Protein AF-A0AAE0ENT6-F1 (afdb_monomer)

pLDDT: mean 81.98, std 10.03, range [51.41, 93.5]

Sequence (149 aa):
MDLSQKPQKYIIPIVYPTSPACAKKARLAMCQPDKGSRKYRKATEALLRKSYAKYKMADKLEFMPTQIEQLLQLKYRYGERWPSSGILALVYLLEMYPNAIISTHGYDFASASLGHYWEKIKKKSTVHSMKREGGFLDQLMATGRVVRL

Solvent-accessible surface area (backbone atoms only — not comparable to full-atom values): 9098 Å² total; per-residue (Å²): 131,76,80,85,66,78,75,83,62,47,78,42,72,80,84,66,69,54,47,74,63,22,68,75,64,68,40,78,89,54,43,50,70,53,75,66,50,52,51,49,48,55,52,50,52,54,50,50,45,58,60,36,42,80,72,75,38,52,90,32,55,42,72,55,62,75,61,45,66,35,39,40,40,58,76,65,61,49,67,64,49,42,69,50,63,65,59,51,51,51,50,42,48,52,70,78,36,74,88,52,72,44,79,41,69,86,80,59,44,85,76,66,64,49,65,55,98,87,52,92,66,74,48,93,77,74,86,47,59,52,69,60,54,40,55,50,48,53,57,43,34,75,69,68,42,33,47,84,94

Secondary structure (DSSP, 8-state):
--TTSPPS-EEE----PPPHHHHHH--GGGSPPPHHHHHHHHHHHHHHHHHHHTTT-TTTEEEPPHHHHHHHHHTS----SS--HHHHHHHHHHHH-TTPPEEE-S---SS---S-TT-SSPPS--SS-HHHHHHHHHHHHTTTSEEE-

Foldseek 3Di:
DPPVDDDQADEDEDDDFFDLQCLVPQDLVNRDDDPVSVVVVVVVLVVVLVVCVVVVCNVRYDYQDPVLSSCCCRVLVLRGGTADPVSSVVSSCCVVPVPAQAEDEPLDLPVVFADDPVDPDTDPDDPHDSVSVVVSLVVVVVVVRYDYD

InterPro domains:
  IPR001675 Glycosyl transferase family 29 [PF00777] (62-144)
  IPR038578 GT29-like superfamiliy [G3DSA:3.90.1480.20] (14-148)

Radius of gyration: 16.29 Å; Cα contacts (8 Å, |Δi|>4): 151; chains: 1; bounding box: 36×43×37 Å

Mean predicted aligned error: 6.78 Å

Organism: NCBI:txid36881

Structure (mmCIF, N/CA/C/O backbone):
data_AF-A0AAE0ENT6-F1
#
_entry.id   AF-A0AAE0ENT6-F1
#
loop_
_atom_site.group_PDB
_atom_site.id
_atom_site.type_symbol
_atom_site.label_atom_id
_atom_site.label_alt_id
_atom_site.label_comp_id
_atom_site.label_asym_id
_atom_site.label_entity_id
_atom_site.label_seq_id
_atom_site.pdbx_PDB_ins_code
_atom_site.Cartn_x
_atom_site.Cartn_y
_atom_site.Cartn_z
_atom_site.occupancy
_atom_site.B_iso_or_equiv
_atom_site.auth_seq_id
_atom_site.auth_comp_id
_atom_site.auth_asym_id
_atom_site.auth_atom_id
_atom_site.pdbx_PDB_model_num
ATOM 1 N N . MET A 1 1 ? 7.360 -17.414 6.444 1.00 51.41 1 MET A N 1
ATOM 2 C CA . MET A 1 1 ? 6.830 -17.243 5.075 1.00 51.41 1 MET A CA 1
ATOM 3 C C . MET A 1 1 ? 7.233 -18.486 4.308 1.00 51.41 1 MET A C 1
ATOM 5 O O . MET A 1 1 ? 8.421 -18.785 4.299 1.00 51.41 1 MET A O 1
ATOM 9 N N . ASP A 1 2 ? 6.280 -19.252 3.784 1.00 56.69 2 ASP A N 1
ATOM 10 C CA . ASP A 1 2 ? 6.603 -20.449 3.004 1.00 56.69 2 ASP A CA 1
ATOM 11 C C . ASP A 1 2 ? 7.105 -20.025 1.617 1.00 56.69 2 ASP A C 1
ATOM 13 O O . ASP A 1 2 ? 6.335 -19.581 0.768 1.00 56.69 2 ASP A O 1
ATOM 17 N N . LEU A 1 3 ? 8.420 -20.108 1.414 1.00 62.16 3 LEU A N 1
ATOM 18 C CA . LEU A 1 3 ? 9.074 -19.717 0.163 1.00 62.16 3 LEU A CA 1
ATOM 19 C C . LEU A 1 3 ? 8.878 -20.753 -0.957 1.00 62.16 3 LEU A C 1
ATOM 21 O O . LEU A 1 3 ? 9.304 -20.509 -2.086 1.00 62.16 3 LEU A O 1
ATOM 25 N N . SER A 1 4 ? 8.249 -21.900 -0.668 1.00 73.94 4 SER A N 1
ATOM 26 C CA . SER A 1 4 ? 7.923 -22.911 -1.678 1.00 73.94 4 SER A CA 1
ATOM 27 C C . SER A 1 4 ? 6.762 -22.478 -2.579 1.00 73.94 4 SER A C 1
ATOM 29 O O . SER A 1 4 ? 6.690 -22.882 -3.744 1.00 73.94 4 SER A O 1
ATOM 31 N N . GLN A 1 5 ? 5.891 -21.593 -2.085 1.00 71.69 5 GLN A N 1
ATOM 32 C CA . GLN A 1 5 ? 4.787 -21.050 -2.863 1.00 71.69 5 GLN A CA 1
ATOM 33 C C . GLN A 1 5 ? 5.270 -19.928 -3.781 1.00 71.69 5 GLN A C 1
ATOM 35 O O . GLN A 1 5 ? 5.767 -18.891 -3.340 1.00 71.69 5 GLN A O 1
ATOM 40 N N . LYS A 1 6 ? 5.093 -20.124 -5.092 1.00 75.75 6 LYS A N 1
ATOM 41 C CA . LYS A 1 6 ? 5.394 -19.109 -6.106 1.00 75.75 6 LYS A CA 1
ATOM 42 C C . LYS A 1 6 ? 4.145 -18.263 -6.381 1.00 75.75 6 LYS A C 1
ATOM 44 O O . LYS A 1 6 ? 3.163 -18.809 -6.884 1.00 75.75 6 LYS A O 1
ATOM 49 N N . PRO A 1 7 ? 4.174 -16.944 -6.120 1.00 78.06 7 PRO A N 1
ATOM 50 C CA . PRO A 1 7 ? 3.066 -16.056 -6.452 1.00 78.06 7 PRO A CA 1
ATOM 51 C C . PRO A 1 7 ? 2.747 -16.086 -7.950 1.00 78.06 7 PRO A C 1
ATOM 53 O O . PRO A 1 7 ? 3.646 -16.020 -8.794 1.00 78.06 7 PRO A O 1
ATOM 56 N N . GLN A 1 8 ? 1.456 -16.146 -8.284 1.00 82.94 8 GLN A N 1
ATOM 57 C CA . GLN A 1 8 ? 0.992 -16.023 -9.670 1.00 82.94 8 GLN A CA 1
ATOM 58 C C . GLN A 1 8 ? 1.143 -14.588 -10.193 1.00 82.94 8 GLN A C 1
ATOM 60 O O . GLN A 1 8 ? 1.459 -14.383 -11.363 1.00 82.94 8 GLN A O 1
ATOM 65 N N . LYS A 1 9 ? 0.966 -13.599 -9.309 1.00 84.38 9 LYS A N 1
ATOM 66 C CA . LYS A 1 9 ? 1.119 -12.170 -9.586 1.00 84.38 9 LYS A CA 1
ATOM 67 C C . LYS A 1 9 ? 1.858 -11.475 -8.447 1.00 84.38 9 LYS A C 1
ATOM 69 O O . LYS A 1 9 ? 1.747 -11.877 -7.291 1.00 84.38 9 LYS A O 1
ATOM 74 N N . TYR A 1 10 ? 2.555 -10.397 -8.784 1.00 85.44 10 TYR A N 1
ATOM 75 C CA . TYR A 1 10 ? 3.199 -9.486 -7.846 1.00 85.44 10 TYR A CA 1
ATOM 76 C C . TYR A 1 10 ? 2.573 -8.105 -7.994 1.00 85.44 10 TYR A C 1
ATOM 78 O O . TYR A 1 10 ? 2.697 -7.468 -9.042 1.00 85.44 10 TYR A O 1
ATOM 86 N N . ILE A 1 11 ? 1.907 -7.647 -6.938 1.00 86.50 11 ILE A N 1
ATOM 87 C CA . ILE A 1 11 ? 1.265 -6.334 -6.912 1.00 86.50 11 ILE A CA 1
ATOM 88 C C . ILE A 1 11 ? 2.268 -5.320 -6.370 1.00 86.50 11 ILE A C 1
ATOM 90 O O . ILE A 1 11 ? 2.772 -5.465 -5.257 1.00 86.50 11 ILE A O 1
ATOM 94 N N . ILE A 1 12 ? 2.560 -4.289 -7.158 1.00 86.12 12 ILE A N 1
ATOM 95 C CA . ILE A 1 12 ? 3.504 -3.233 -6.801 1.00 86.12 12 ILE A CA 1
ATOM 96 C C . ILE A 1 12 ? 2.729 -1.945 -6.491 1.00 86.12 12 ILE A C 1
ATOM 98 O O . ILE A 1 12 ? 2.214 -1.302 -7.416 1.00 86.12 12 ILE A O 1
ATOM 102 N N . PRO A 1 13 ? 2.664 -1.518 -5.218 1.00 85.50 13 PRO A N 1
ATOM 103 C CA . PRO A 1 13 ? 2.174 -0.193 -4.868 1.00 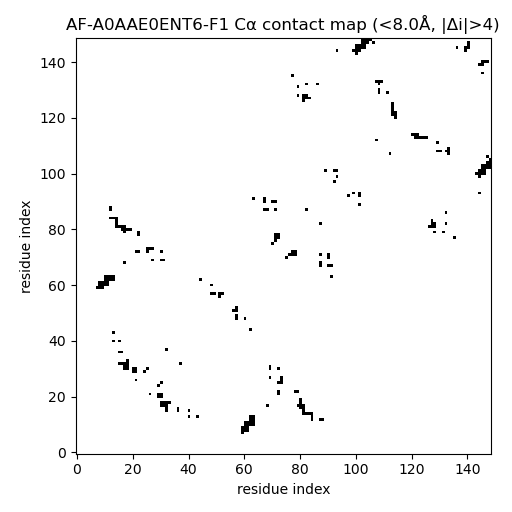85.50 13 PRO A CA 1
ATOM 104 C C . PRO A 1 13 ? 3.229 0.869 -5.212 1.00 85.50 13 PRO A C 1
ATOM 106 O O . PRO A 1 13 ? 4.389 0.763 -4.816 1.00 85.50 13 PRO A O 1
ATOM 109 N N . ILE A 1 14 ? 2.823 1.919 -5.929 1.00 83.31 14 ILE A N 1
ATOM 110 C CA . ILE A 1 14 ? 3.639 3.123 -6.139 1.00 83.31 14 ILE A CA 1
ATOM 111 C C . ILE A 1 14 ? 2.958 4.267 -5.401 1.00 83.31 14 ILE A C 1
ATOM 113 O O . ILE A 1 14 ? 1.884 4.706 -5.810 1.00 83.31 14 ILE A O 1
ATOM 117 N N . VAL A 1 15 ? 3.598 4.719 -4.324 1.00 76.44 15 VAL A N 1
ATOM 118 C CA . VAL A 1 15 ? 3.109 5.786 -3.446 1.00 76.44 15 VAL A CA 1
ATOM 119 C C . VAL A 1 15 ? 3.608 7.138 -3.952 1.00 76.44 15 VAL A C 1
ATOM 121 O O . VAL A 1 15 ? 4.772 7.280 -4.331 1.00 76.44 15 VAL A O 1
ATOM 124 N N . TYR A 1 16 ? 2.751 8.147 -3.899 1.00 74.50 16 TYR A N 1
ATOM 125 C CA . TYR A 1 16 ? 3.119 9.555 -4.015 1.00 74.50 16 TYR A CA 1
ATOM 126 C C . TYR A 1 16 ? 2.359 10.351 -2.939 1.00 74.50 16 TYR A C 1
ATOM 128 O O . TYR A 1 16 ? 1.459 9.804 -2.306 1.00 74.50 16 TYR A O 1
ATOM 136 N N . PRO A 1 17 ? 2.731 11.609 -2.642 1.00 72.44 17 PRO A N 1
ATOM 137 C CA . PRO A 1 17 ? 2.030 12.354 -1.608 1.00 72.44 17 PRO A CA 1
ATOM 138 C C . PRO A 1 17 ? 0.609 12.679 -2.067 1.00 72.44 17 PRO A C 1
ATOM 140 O O . PRO A 1 17 ? 0.414 13.219 -3.161 1.00 72.44 17 PRO A O 1
ATOM 143 N N . THR A 1 18 ? -0.376 12.442 -1.203 1.00 69.38 18 THR A N 1
ATOM 144 C CA . THR A 1 18 ? -1.754 12.855 -1.481 1.00 69.38 18 THR A CA 1
ATOM 145 C C . THR A 1 18 ? -1.857 14.379 -1.459 1.00 69.38 18 THR A C 1
ATOM 147 O O . THR A 1 18 ? -1.287 15.040 -0.581 1.00 69.38 18 THR A O 1
ATOM 150 N N . SER A 1 19 ? -2.607 14.951 -2.405 1.00 67.44 19 SER A N 1
ATOM 151 C CA . SER A 1 19 ? -2.826 16.399 -2.476 1.00 67.44 19 SER A CA 1
ATOM 152 C C . SER A 1 19 ? -3.454 16.926 -1.175 1.00 67.44 19 SER A C 1
ATOM 154 O O . SER A 1 19 ? -4.491 16.405 -0.756 1.00 67.44 19 SER A O 1
ATOM 156 N N . PRO A 1 20 ? -2.921 18.004 -0.562 1.00 64.69 20 PRO A N 1
ATOM 157 C CA . PRO A 1 20 ? -3.517 18.620 0.628 1.00 64.69 20 PRO A CA 1
ATOM 158 C C . PRO A 1 20 ? -4.976 19.062 0.431 1.00 64.69 20 PRO A C 1
ATOM 160 O O . PRO A 1 20 ? -5.736 19.166 1.392 1.00 64.69 20 PRO A O 1
ATOM 163 N N . ALA A 1 21 ? -5.381 19.325 -0.816 1.00 63.41 21 ALA A N 1
ATOM 164 C CA . ALA A 1 21 ? -6.750 19.701 -1.158 1.00 63.41 21 ALA A CA 1
ATOM 165 C C . ALA A 1 21 ? -7.745 18.532 -1.018 1.00 63.41 21 ALA A C 1
ATOM 167 O O . ALA A 1 21 ? -8.920 18.770 -0.736 1.00 63.41 21 ALA A O 1
ATOM 168 N N . CYS A 1 22 ? -7.278 17.287 -1.163 1.00 63.00 22 CYS A N 1
ATOM 169 C CA . CYS A 1 22 ? -8.093 16.085 -0.975 1.00 63.00 22 CYS A CA 1
ATOM 170 C C . CYS A 1 22 ? -8.528 15.941 0.494 1.00 63.00 22 CYS A C 1
ATOM 172 O O . CYS A 1 22 ? -9.718 15.774 0.767 1.00 63.00 22 CYS A O 1
ATOM 174 N N . ALA A 1 23 ? -7.600 16.183 1.429 1.00 58.03 23 ALA A N 1
ATOM 175 C CA . ALA A 1 23 ? -7.842 16.099 2.870 1.00 58.03 23 ALA A CA 1
ATOM 176 C C . ALA A 1 23 ? -8.894 17.101 3.391 1.00 58.03 23 ALA A C 1
ATOM 178 O O . ALA A 1 23 ? -9.497 16.868 4.434 1.00 58.03 23 ALA A O 1
ATOM 179 N N . LYS A 1 24 ? -9.133 18.219 2.685 1.00 57.88 24 LYS A N 1
ATOM 180 C CA . LYS A 1 24 ? -10.067 19.273 3.127 1.00 57.88 24 LYS A CA 1
ATOM 181 C C . LYS A 1 24 ? -11.492 19.142 2.584 1.00 57.88 24 LYS A C 1
ATOM 183 O O . LYS A 1 24 ? -12.397 19.712 3.184 1.00 57.88 24 LYS A O 1
ATOM 188 N N . LYS A 1 25 ? -11.705 18.495 1.430 1.00 56.53 25 LYS A N 1
ATOM 189 C CA . LYS A 1 25 ? -13.005 18.549 0.721 1.00 56.53 25 LYS A CA 1
ATOM 190 C C . LYS A 1 25 ? -13.528 17.214 0.178 1.00 56.53 25 LYS A C 1
ATOM 192 O O . LYS A 1 25 ? -14.597 17.230 -0.421 1.00 56.53 25 LYS A O 1
ATOM 197 N N . 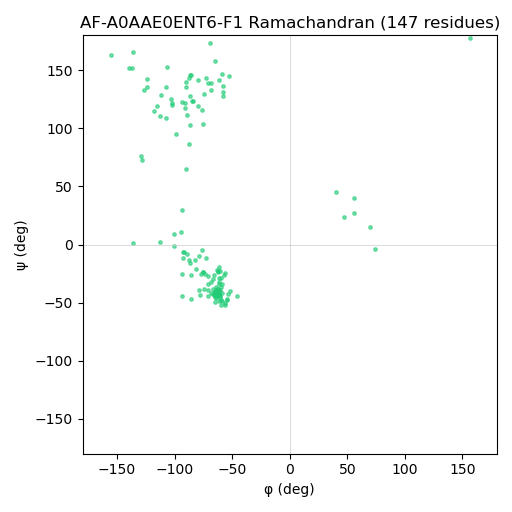ALA A 1 26 ? -12.823 16.094 0.379 1.00 56.50 26 ALA A N 1
ATOM 198 C CA . ALA A 1 26 ? -13.291 14.725 0.107 1.00 56.50 26 ALA A CA 1
ATOM 199 C C . ALA A 1 26 ? -14.118 14.547 -1.193 1.00 56.50 26 ALA A C 1
ATOM 201 O O . ALA A 1 26 ? -15.157 13.889 -1.206 1.00 56.50 26 ALA A O 1
ATOM 202 N N . ARG A 1 27 ? -13.673 15.137 -2.312 1.00 60.25 27 ARG A N 1
ATOM 203 C CA . ARG A 1 27 ? -14.270 14.924 -3.644 1.00 60.25 27 ARG A CA 1
ATOM 204 C C . ARG A 1 27 ? -13.291 14.154 -4.530 1.00 60.25 27 ARG A C 1
ATOM 206 O O . ARG A 1 27 ? -12.161 14.604 -4.701 1.00 60.25 27 ARG A O 1
ATOM 213 N N . LEU A 1 28 ? -13.746 13.060 -5.157 1.00 58.41 28 LEU A N 1
ATOM 214 C CA . LEU A 1 28 ? -12.973 12.204 -6.088 1.00 58.41 28 LEU A CA 1
ATOM 215 C C . LEU A 1 28 ? -12.167 13.002 -7.127 1.00 58.41 28 LEU A C 1
ATOM 217 O O . LEU A 1 28 ? -10.983 12.742 -7.342 1.00 58.41 28 LEU A O 1
ATOM 221 N N . ALA A 1 29 ? -12.783 14.023 -7.727 1.00 60.38 29 ALA A N 1
ATOM 222 C CA . ALA A 1 29 ? -12.1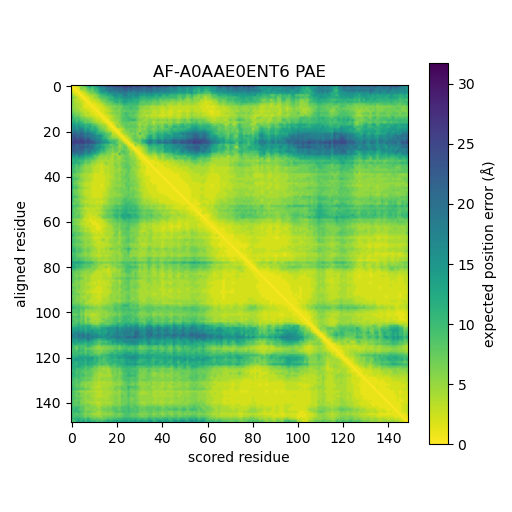39 14.868 -8.734 1.00 60.38 29 ALA A CA 1
ATOM 223 C C . ALA A 1 29 ? -10.963 15.702 -8.183 1.00 60.38 29 ALA A C 1
ATOM 225 O O . ALA A 1 29 ? -10.049 16.044 -8.926 1.00 60.38 29 ALA A O 1
ATOM 226 N N . MET A 1 30 ? -10.959 16.012 -6.881 1.00 63.19 30 MET A N 1
ATOM 227 C CA . MET A 1 30 ? -9.912 16.801 -6.215 1.00 63.19 30 MET A CA 1
ATOM 228 C C . MET A 1 30 ? -8.798 15.934 -5.610 1.00 63.19 30 MET A C 1
ATOM 230 O O . MET A 1 30 ? -7.745 16.450 -5.241 1.00 63.19 30 MET A O 1
ATOM 234 N N . CYS A 1 31 ? -9.014 14.620 -5.535 1.00 66.75 31 CYS A N 1
ATOM 235 C CA . CYS A 1 31 ? -8.078 13.632 -5.005 1.00 66.75 31 CYS A CA 1
ATOM 236 C C . CYS A 1 31 ? -7.198 13.007 -6.092 1.00 66.75 31 CYS A C 1
ATOM 238 O O . CYS A 1 31 ? -6.785 11.858 -5.991 1.00 66.75 31 CYS A O 1
ATOM 240 N N . GLN A 1 32 ? -6.914 13.748 -7.162 1.00 70.06 32 GLN A N 1
ATOM 241 C CA . GLN A 1 32 ? -6.037 13.268 -8.223 1.00 70.06 32 GLN A CA 1
ATOM 242 C C . GLN A 1 32 ? -4.571 13.593 -7.893 1.00 70.06 32 GLN A C 1
ATOM 244 O O . GLN A 1 32 ? -4.300 14.676 -7.363 1.00 70.06 32 GLN A O 1
ATOM 249 N N . PRO A 1 33 ? -3.612 12.708 -8.234 1.00 72.06 33 PRO A N 1
ATOM 250 C CA . PRO A 1 33 ? -2.194 13.060 -8.205 1.00 72.06 33 PRO A CA 1
ATOM 251 C C . PRO A 1 33 ? -1.945 14.333 -9.005 1.00 72.06 33 PRO A C 1
ATOM 253 O O . PRO A 1 33 ? -2.562 14.526 -10.054 1.00 72.06 33 PRO A O 1
ATOM 256 N N . ASP A 1 34 ? -1.010 15.176 -8.577 1.00 76.94 34 ASP A N 1
ATOM 257 C CA . ASP A 1 34 ? -0.584 16.308 -9.396 1.00 76.94 34 ASP A CA 1
ATOM 258 C C . ASP A 1 34 ? 0.199 15.848 -10.648 1.00 76.94 34 ASP A C 1
ATOM 260 O O . ASP A 1 34 ? 0.492 14.663 -10.857 1.00 76.94 34 ASP A O 1
ATOM 264 N N . LYS A 1 35 ? 0.519 16.793 -11.542 1.00 81.88 35 LYS A N 1
ATOM 265 C CA . LYS A 1 35 ? 1.247 16.499 -12.788 1.00 81.88 35 LYS A CA 1
ATOM 266 C C . LYS A 1 35 ? 2.628 15.884 -12.517 1.00 81.88 35 LYS A C 1
ATOM 268 O O . LYS A 1 35 ? 3.045 15.005 -13.274 1.00 81.88 35 LYS A O 1
ATOM 273 N N . GLY A 1 36 ? 3.311 16.328 -11.464 1.00 84.50 36 GLY A N 1
ATOM 274 C CA . GLY A 1 36 ? 4.602 15.806 -11.027 1.00 84.50 36 GLY A CA 1
ATOM 275 C C . GLY A 1 36 ? 4.488 14.360 -10.555 1.00 84.50 36 GLY A C 1
ATOM 276 O O . GLY A 1 36 ? 5.195 13.504 -11.083 1.00 84.50 36 GLY A O 1
ATOM 277 N N . SER A 1 37 ? 3.530 14.057 -9.677 1.00 83.25 37 SER A N 1
ATOM 278 C CA . SER A 1 37 ? 3.270 12.696 -9.189 1.00 83.25 37 SER A CA 1
ATOM 279 C C . SER A 1 37 ? 2.878 11.734 -10.312 1.00 83.25 37 SER A C 1
ATOM 281 O O . SER A 1 37 ? 3.375 10.610 -10.363 1.00 83.25 37 SER A O 1
ATOM 283 N N . ARG A 1 38 ? 2.066 12.175 -11.286 1.00 84.62 38 ARG A N 1
ATOM 284 C CA . ARG A 1 38 ? 1.752 11.363 -12.479 1.00 84.62 38 ARG A CA 1
ATOM 285 C C . ARG A 1 38 ? 2.992 11.060 -13.320 1.00 84.62 38 ARG A C 1
ATOM 287 O O . ARG A 1 38 ? 3.151 9.933 -13.789 1.00 84.62 38 ARG A O 1
ATOM 294 N N . LYS A 1 39 ? 3.862 12.055 -13.530 1.00 88.81 39 LYS A N 1
ATOM 295 C CA . LYS A 1 39 ? 5.117 11.878 -14.278 1.00 88.81 39 LYS A CA 1
ATOM 296 C C . LYS A 1 39 ? 6.063 10.932 -13.538 1.00 88.81 39 LYS A C 1
ATOM 298 O O . LYS A 1 39 ? 6.602 10.022 -14.161 1.00 88.81 39 LYS A O 1
ATOM 303 N N . TYR A 1 40 ? 6.208 11.121 -12.226 1.00 88.25 40 TYR A N 1
ATOM 304 C CA . TYR A 1 40 ? 6.990 10.249 -11.355 1.00 88.25 40 TYR A CA 1
ATOM 305 C C . TYR A 1 40 ? 6.504 8.806 -11.455 1.00 88.25 40 TYR A C 1
ATOM 307 O O . TYR A 1 40 ? 7.287 7.923 -11.780 1.00 88.25 40 TYR A O 1
ATOM 315 N N . ARG A 1 41 ? 5.198 8.573 -11.290 1.00 87.88 41 ARG A N 1
ATOM 316 C CA . ARG A 1 41 ? 4.620 7.233 -11.380 1.00 87.88 41 ARG A CA 1
ATOM 317 C C . ARG A 1 41 ? 4.930 6.554 -12.712 1.00 87.88 41 ARG A C 1
ATOM 319 O O . ARG A 1 41 ? 5.434 5.440 -12.698 1.00 87.88 41 ARG A O 1
ATOM 326 N N . LYS A 1 42 ? 4.689 7.220 -13.847 1.00 89.81 42 LYS A N 1
ATOM 327 C CA . LYS A 1 42 ? 4.993 6.650 -15.174 1.00 89.81 42 LYS A CA 1
ATOM 328 C C . LYS A 1 42 ? 6.474 6.290 -15.324 1.00 89.81 42 LYS A C 1
ATOM 330 O O . LYS A 1 42 ? 6.794 5.231 -15.857 1.00 89.81 42 LYS A O 1
ATOM 335 N N . ALA A 1 43 ? 7.371 7.151 -14.843 1.00 91.94 43 ALA A N 1
ATOM 336 C CA . ALA A 1 43 ? 8.807 6.883 -14.863 1.00 91.94 43 ALA A CA 1
ATOM 337 C C . ALA A 1 43 ? 9.177 5.682 -13.975 1.00 91.94 43 ALA A C 1
ATOM 339 O O . ALA A 1 43 ? 9.931 4.810 -14.405 1.00 91.94 43 ALA A O 1
ATOM 340 N N . THR A 1 44 ? 8.601 5.598 -12.775 1.00 90.94 44 THR A N 1
ATOM 341 C CA . THR A 1 44 ? 8.794 4.484 -11.840 1.00 90.94 44 THR A CA 1
ATOM 342 C C . THR A 1 44 ? 8.252 3.172 -12.405 1.00 90.94 44 THR A C 1
ATOM 344 O O . THR A 1 44 ? 8.943 2.160 -12.348 1.00 90.94 44 THR A O 1
ATOM 347 N N . GLU A 1 45 ? 7.066 3.174 -13.017 1.00 91.38 45 GLU A N 1
ATOM 348 C CA . GLU A 1 45 ? 6.504 1.996 -13.689 1.00 91.38 45 GLU A CA 1
ATOM 349 C C . GLU A 1 45 ? 7.427 1.506 -14.811 1.00 91.38 45 GLU A C 1
ATOM 351 O O . GLU A 1 45 ? 7.750 0.321 -14.869 1.00 91.38 45 GLU A O 1
ATOM 356 N N . ALA A 1 46 ? 7.909 2.409 -15.672 1.00 91.00 46 ALA A N 1
ATOM 357 C CA . ALA A 1 46 ? 8.829 2.058 -16.753 1.00 91.00 46 ALA A CA 1
ATOM 358 C C . ALA A 1 46 ? 10.153 1.481 -16.222 1.00 91.00 46 ALA A C 1
ATOM 360 O O . ALA A 1 46 ? 10.634 0.459 -16.720 1.00 91.00 46 ALA A O 1
ATOM 361 N N . LEU A 1 47 ? 10.716 2.100 -15.179 1.00 92.50 47 LEU A N 1
ATOM 362 C CA . LEU A 1 47 ? 11.933 1.629 -14.523 1.00 92.50 47 LEU A CA 1
ATOM 363 C C . LEU A 1 47 ? 11.740 0.230 -13.931 1.00 92.50 47 LEU A C 1
ATOM 365 O O . LEU A 1 47 ? 12.557 -0.656 -14.173 1.00 92.50 47 LEU A O 1
ATOM 369 N N . LEU A 1 48 ? 10.657 0.012 -13.183 1.00 90.50 48 LEU A N 1
ATOM 370 C CA . LEU A 1 48 ? 10.381 -1.270 -12.543 1.00 90.50 48 LEU A CA 1
ATOM 371 C C . LEU A 1 48 ? 10.107 -2.35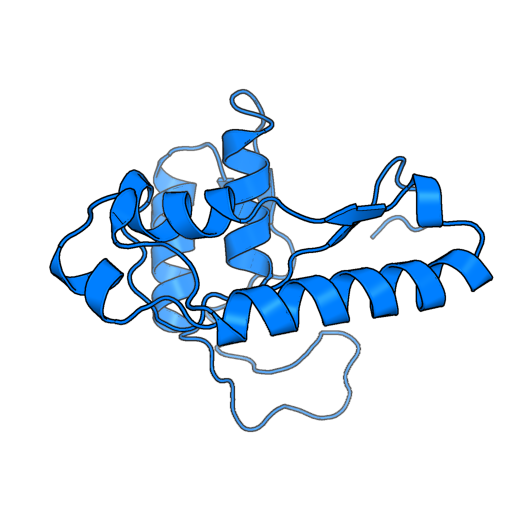9 -13.580 1.00 90.50 48 LEU A C 1
ATOM 373 O O . LEU A 1 48 ? 10.696 -3.432 -13.486 1.00 90.50 48 LEU A O 1
ATOM 377 N N . ARG A 1 49 ? 9.329 -2.079 -14.632 1.00 90.88 49 ARG A N 1
ATOM 378 C CA . ARG A 1 49 ? 9.149 -3.028 -15.745 1.00 90.88 49 ARG A CA 1
ATOM 379 C C . ARG A 1 49 ? 10.489 -3.450 -16.342 1.00 90.88 49 ARG A C 1
ATOM 381 O O . ARG A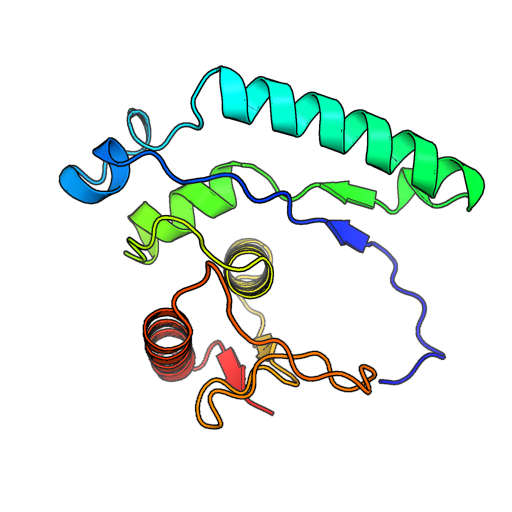 1 49 ? 10.728 -4.644 -16.494 1.00 90.88 49 ARG A O 1
ATOM 388 N N . LYS A 1 50 ? 11.389 -2.499 -16.612 1.00 90.62 50 LYS A N 1
ATOM 389 C CA . LYS A 1 50 ? 12.731 -2.788 -17.144 1.00 90.62 50 LYS A CA 1
ATOM 390 C C . LYS A 1 50 ? 13.578 -3.613 -16.171 1.00 90.62 50 LYS A C 1
ATOM 392 O O . LYS A 1 50 ? 14.245 -4.555 -16.593 1.00 90.62 50 LYS A O 1
ATOM 397 N N . SER A 1 51 ? 13.557 -3.278 -14.884 1.00 89.88 51 SER A N 1
ATOM 398 C CA . SER A 1 51 ? 14.322 -3.991 -13.855 1.00 89.88 51 SER A CA 1
ATOM 399 C C . SER A 1 51 ? 13.851 -5.434 -13.684 1.00 89.88 51 SER A C 1
ATOM 401 O O . SER A 1 51 ? 14.677 -6.340 -13.632 1.00 89.88 51 SER A O 1
ATOM 403 N N . TYR A 1 52 ? 12.537 -5.662 -13.662 1.00 88.81 52 TYR A N 1
ATOM 404 C CA . TYR A 1 52 ? 11.952 -6.992 -13.481 1.00 88.81 52 TYR A CA 1
ATOM 405 C C . TYR A 1 52 ? 11.902 -7.829 -14.765 1.00 88.81 52 TYR A C 1
ATOM 407 O O . TYR A 1 52 ? 11.873 -9.059 -14.694 1.00 88.81 52 TYR A O 1
ATOM 415 N N . ALA A 1 53 ? 11.967 -7.203 -15.945 1.00 88.56 53 ALA A N 1
ATOM 416 C CA . ALA A 1 53 ? 12.116 -7.916 -17.213 1.00 88.56 53 ALA A CA 1
ATOM 417 C C . ALA A 1 53 ? 13.389 -8.776 -17.244 1.00 88.56 53 ALA A C 1
ATOM 419 O O . ALA A 1 53 ? 13.355 -9.889 -17.767 1.00 88.56 53 ALA A O 1
ATOM 420 N N . LYS A 1 54 ? 14.478 -8.322 -16.601 1.00 90.06 54 LYS A N 1
ATOM 421 C CA . LYS A 1 54 ? 15.725 -9.099 -16.456 1.00 90.06 54 LYS A CA 1
ATOM 422 C C . LYS A 1 54 ? 15.514 -10.453 -15.769 1.00 90.06 54 LYS A C 1
ATOM 424 O O . LYS A 1 54 ? 16.261 -11.387 -16.030 1.00 90.06 54 LYS A O 1
ATOM 429 N N . TYR A 1 55 ? 14.482 -10.562 -14.934 1.00 88.25 55 TYR A N 1
ATOM 430 C CA . TYR A 1 55 ? 14.125 -11.777 -14.201 1.00 88.25 55 TYR A CA 1
ATOM 431 C C . TYR A 1 55 ? 12.967 -12.554 -14.843 1.00 88.25 55 TYR A C 1
ATOM 433 O O . TYR A 1 55 ? 12.463 -13.492 -14.235 1.00 88.25 55 TYR A O 1
ATOM 441 N N . LYS A 1 56 ? 12.523 -12.181 -16.056 1.00 86.88 56 LYS A N 1
ATOM 442 C CA . LYS A 1 56 ? 11.357 -12.780 -16.738 1.00 86.88 56 LYS A CA 1
ATOM 443 C C . LYS A 1 56 ? 10.075 -12.715 -15.890 1.00 86.88 56 LYS A C 1
ATOM 445 O O . LYS A 1 56 ? 9.312 -13.672 -15.829 1.00 86.88 56 LYS A O 1
ATOM 450 N N . MET A 1 57 ? 9.868 -11.589 -15.204 1.00 86.50 57 MET A N 1
ATOM 451 C CA . MET A 1 57 ? 8.706 -11.367 -14.328 1.00 86.50 57 MET A CA 1
ATOM 452 C C . MET A 1 57 ? 7.743 -10.294 -14.848 1.00 86.50 57 MET A C 1
ATOM 454 O O . MET A 1 57 ? 6.786 -9.956 -14.159 1.00 86.50 57 MET A O 1
ATOM 458 N N . ALA A 1 58 ? 8.001 -9.708 -16.019 1.00 81.38 58 ALA A N 1
ATOM 459 C CA . ALA A 1 58 ? 7.280 -8.525 -16.494 1.00 81.38 58 ALA A CA 1
ATOM 460 C C . ALA A 1 58 ? 5.766 -8.751 -16.686 1.00 81.38 58 ALA A C 1
ATOM 462 O O . ALA A 1 58 ? 4.985 -7.827 -16.470 1.00 81.38 58 ALA A O 1
ATOM 463 N N . ASP A 1 59 ? 5.371 -9.966 -17.059 1.00 84.25 59 ASP A N 1
ATOM 464 C CA . ASP A 1 59 ? 3.995 -10.455 -17.224 1.00 84.25 59 ASP A CA 1
ATOM 465 C C . ASP A 1 59 ? 3.282 -10.731 -15.890 1.00 84.25 59 ASP A C 1
ATOM 467 O O . ASP A 1 59 ? 2.057 -10.678 -15.812 1.00 84.25 59 ASP A O 1
ATOM 471 N N . LYS A 1 60 ? 4.047 -10.971 -14.822 1.00 87.12 60 LYS A N 1
ATOM 472 C CA . LYS A 1 60 ? 3.530 -11.206 -13.467 1.00 87.12 60 LYS A CA 1
ATOM 473 C C . LYS A 1 60 ? 3.374 -9.926 -12.653 1.00 87.12 60 LYS A C 1
ATOM 475 O O . LYS A 1 60 ? 2.842 -9.982 -11.546 1.00 87.12 60 LYS A O 1
ATOM 480 N N . LEU A 1 61 ? 3.864 -8.791 -13.154 1.00 88.88 61 LEU A N 1
ATOM 481 C CA . LEU A 1 61 ? 3.786 -7.514 -12.452 1.00 88.88 61 LEU A CA 1
ATOM 482 C C . LEU A 1 61 ? 2.454 -6.809 -12.696 1.00 88.88 61 LEU A C 1
ATOM 484 O O . LEU A 1 61 ? 2.123 -6.441 -13.824 1.00 88.88 61 LEU A O 1
ATOM 488 N N . GLU A 1 62 ? 1.761 -6.499 -11.607 1.00 89.62 62 GLU A N 1
ATOM 489 C CA . GLU A 1 62 ? 0.588 -5.636 -11.606 1.00 89.62 62 GLU A CA 1
ATOM 490 C C . GLU A 1 62 ? 0.896 -4.364 -10.812 1.00 89.62 62 GLU A C 1
ATOM 492 O O . GLU A 1 62 ? 1.215 -4.413 -9.626 1.00 89.62 62 GLU A O 1
ATOM 497 N N . PHE A 1 63 ? 0.824 -3.201 -11.459 1.00 89.44 63 PHE A N 1
ATOM 498 C CA . PHE A 1 63 ? 0.965 -1.930 -10.751 1.00 89.44 63 PHE A CA 1
ATOM 499 C C . PHE A 1 63 ? -0.380 -1.535 -10.163 1.00 89.44 63 PHE A C 1
ATOM 501 O O . PHE A 1 63 ? -1.360 -1.391 -10.891 1.00 89.44 63 PHE A O 1
ATOM 508 N N . MET A 1 64 ? -0.412 -1.317 -8.850 1.00 89.56 64 MET A N 1
ATOM 509 C CA . MET A 1 64 ? -1.640 -0.997 -8.130 1.00 89.56 64 MET A CA 1
ATOM 510 C C . MET A 1 64 ? -2.305 0.270 -8.704 1.00 89.56 64 MET A C 1
ATOM 512 O O . MET A 1 64 ? -1.623 1.299 -8.787 1.00 89.56 64 MET A O 1
ATOM 516 N N . PRO A 1 65 ? -3.600 0.249 -9.072 1.00 87.12 65 PRO A N 1
ATOM 517 C CA . PRO A 1 65 ? -4.272 1.396 -9.683 1.00 87.12 65 PRO A CA 1
ATOM 518 C C . PRO A 1 65 ? -4.248 2.651 -8.798 1.00 87.12 65 PRO A C 1
ATOM 520 O O . PRO A 1 65 ? -4.343 2.567 -7.574 1.00 87.12 65 PRO A O 1
ATOM 523 N N . THR A 1 66 ? -4.174 3.840 -9.405 1.00 82.12 66 THR A N 1
ATOM 524 C CA . THR A 1 66 ? -4.175 5.129 -8.675 1.00 82.12 66 THR A CA 1
ATOM 525 C C . THR A 1 66 ? -5.471 5.378 -7.900 1.00 82.12 66 THR A C 1
ATOM 527 O O . THR A 1 66 ? -5.491 6.146 -6.943 1.00 82.12 66 THR A O 1
ATOM 530 N N . GLN A 1 67 ? -6.556 4.718 -8.303 1.00 84.75 67 GLN A N 1
ATOM 531 C CA . GLN A 1 67 ? -7.864 4.770 -7.660 1.00 84.75 67 GLN A CA 1
ATOM 532 C C . GLN A 1 67 ? -7.815 4.246 -6.220 1.00 84.75 67 GLN A C 1
ATOM 534 O O . GLN A 1 67 ? -8.571 4.727 -5.385 1.00 84.75 67 GLN A O 1
ATOM 539 N N . ILE A 1 68 ? -6.905 3.324 -5.893 1.00 87.50 68 ILE A N 1
ATOM 540 C CA . ILE A 1 68 ? -6.772 2.795 -4.527 1.00 87.50 68 ILE A CA 1
ATOM 541 C C . ILE A 1 68 ? -6.390 3.895 -3.536 1.00 87.50 68 ILE A C 1
ATOM 543 O O . ILE A 1 68 ? -6.975 4.004 -2.462 1.00 87.50 68 ILE A O 1
ATOM 547 N N . GLU A 1 69 ? -5.463 4.768 -3.921 1.00 81.50 69 GLU A N 1
ATOM 548 C CA . GLU A 1 69 ? -5.061 5.906 -3.091 1.00 81.50 69 GLU A CA 1
ATOM 549 C C . GLU A 1 69 ? -6.202 6.927 -2.925 1.00 81.50 69 GLU A C 1
ATOM 551 O O . GLU A 1 69 ? -6.332 7.567 -1.884 1.00 81.50 69 GLU A O 1
ATOM 556 N N . GLN A 1 70 ? -7.089 7.034 -3.920 1.00 80.56 70 GLN A N 1
ATOM 557 C CA . GLN A 1 70 ? -8.293 7.870 -3.841 1.00 80.56 70 GLN A CA 1
ATOM 558 C C . GLN A 1 70 ? -9.315 7.276 -2.874 1.00 80.56 70 GLN A C 1
ATOM 560 O O . GLN A 1 70 ? -9.873 7.991 -2.042 1.00 80.56 70 GLN A O 1
ATOM 565 N N . LEU A 1 71 ? -9.541 5.965 -2.957 1.00 86.25 71 LEU A N 1
ATOM 566 C CA . LEU A 1 71 ? -10.449 5.247 -2.067 1.00 86.25 71 LEU A CA 1
ATOM 567 C C . LEU A 1 71 ? -9.982 5.324 -0.615 1.00 86.25 71 LEU A C 1
ATOM 569 O O . LEU A 1 71 ? -10.814 5.527 0.270 1.00 86.25 71 LEU A O 1
ATOM 573 N N . LEU A 1 72 ? -8.670 5.260 -0.375 1.00 86.12 72 LEU A N 1
ATOM 574 C CA . LEU A 1 72 ? -8.087 5.430 0.953 1.00 86.12 72 LEU A CA 1
ATOM 575 C C . LEU A 1 72 ? -8.546 6.745 1.621 1.00 86.12 72 LEU A C 1
ATOM 577 O O . LEU A 1 72 ? -8.945 6.747 2.784 1.00 86.12 72 LEU A O 1
ATOM 581 N N . GLN A 1 73 ? -8.585 7.852 0.877 1.00 79.62 73 GLN A N 1
ATOM 582 C CA . GLN A 1 73 ? -9.059 9.137 1.407 1.00 79.62 73 GLN A CA 1
ATOM 583 C C . GLN A 1 73 ? -10.590 9.238 1.461 1.00 79.62 73 GLN A C 1
ATOM 585 O O . GLN A 1 73 ? -11.143 9.804 2.398 1.00 79.62 73 GLN A O 1
ATOM 590 N N . LEU A 1 74 ? -11.293 8.719 0.455 1.00 80.44 74 LEU A N 1
ATOM 591 C CA . LEU A 1 74 ? -12.710 9.036 0.236 1.00 80.44 74 LEU A CA 1
ATOM 592 C C . LEU A 1 74 ? -13.662 8.034 0.877 1.00 80.44 74 LEU A C 1
ATOM 594 O O . LEU A 1 74 ? -14.647 8.425 1.499 1.00 80.44 74 LEU A O 1
ATOM 598 N N . LYS A 1 75 ? -13.355 6.746 0.730 1.00 86.56 75 LYS A N 1
ATOM 599 C CA . LYS A 1 75 ? -14.136 5.650 1.306 1.00 86.56 75 LYS A CA 1
ATOM 600 C C . LYS A 1 75 ? -13.686 5.375 2.735 1.00 86.56 75 LYS A C 1
ATOM 602 O O . LYS A 1 75 ? -14.509 5.297 3.639 1.00 86.56 75 LYS A O 1
ATOM 607 N N . TYR A 1 76 ? -12.373 5.295 2.932 1.00 86.56 76 TYR A N 1
ATOM 608 C CA . TYR A 1 76 ? -11.761 4.910 4.202 1.00 86.56 76 TYR A CA 1
ATOM 609 C C . TYR A 1 76 ? -11.411 6.093 5.113 1.00 86.56 76 TYR A C 1
ATOM 611 O O . TYR A 1 76 ? -11.038 5.884 6.262 1.00 86.56 76 TYR A O 1
ATOM 619 N N . ARG A 1 77 ? -11.566 7.336 4.628 1.00 83.44 77 ARG A N 1
ATOM 620 C CA . ARG A 1 77 ? -11.346 8.577 5.397 1.00 83.44 77 ARG A CA 1
ATOM 621 C C . ARG A 1 77 ? -9.949 8.685 6.022 1.00 83.44 77 ARG A C 1
ATOM 623 O O . ARG A 1 77 ? -9.761 9.385 7.017 1.00 83.44 77 ARG A O 1
ATOM 630 N N . TYR A 1 78 ? -8.954 8.035 5.424 1.00 84.38 78 TYR A N 1
ATOM 631 C CA . TYR A 1 78 ? -7.570 8.106 5.869 1.00 84.38 78 TYR A CA 1
ATOM 632 C C . TYR A 1 78 ? -6.877 9.320 5.236 1.00 84.38 78 TYR A C 1
ATOM 634 O O . TYR A 1 78 ? -6.537 9.330 4.053 1.00 84.38 78 TYR A O 1
ATOM 642 N N . GLY A 1 79 ? -6.715 10.378 6.033 1.00 75.56 79 GLY A N 1
ATOM 643 C CA . GLY A 1 79 ? -6.270 11.699 5.573 1.00 75.56 79 GLY A CA 1
ATOM 644 C C . GLY A 1 79 ? -4.768 11.979 5.678 1.00 75.56 79 GLY A C 1
ATOM 645 O O . GLY A 1 79 ? -4.373 13.139 5.550 1.00 75.56 79 GLY A O 1
ATOM 646 N N . GLU A 1 80 ? -3.924 10.979 5.952 1.00 81.75 80 GLU A N 1
ATOM 647 C CA . GLU A 1 80 ? -2.475 11.206 6.036 1.00 81.75 80 GLU A CA 1
ATOM 648 C C . GLU A 1 80 ? -1.860 11.445 4.658 1.00 81.75 80 GLU A C 1
ATOM 650 O O . GLU A 1 80 ? -2.222 10.807 3.670 1.00 81.75 80 GLU A O 1
ATOM 655 N N . ARG A 1 81 ? -0.869 12.343 4.612 1.00 78.62 81 ARG A N 1
ATOM 656 C CA . ARG A 1 81 ? -0.216 12.752 3.362 1.00 78.62 81 ARG A CA 1
ATOM 657 C C . ARG A 1 81 ? 0.623 11.646 2.717 1.00 78.62 81 ARG A C 1
ATOM 659 O O . ARG A 1 81 ? 0.776 11.628 1.498 1.00 78.62 81 ARG A O 1
ATOM 666 N N . TRP A 1 82 ? 1.203 10.785 3.548 1.00 82.25 82 TRP A N 1
ATOM 667 C CA . TRP A 1 82 ? 2.141 9.737 3.156 1.00 82.25 82 TRP A CA 1
ATOM 668 C C . TRP A 1 82 ? 1.699 8.392 3.738 1.00 82.25 82 TRP A C 1
ATOM 670 O O . TRP A 1 82 ? 2.281 7.944 4.729 1.00 82.25 82 TRP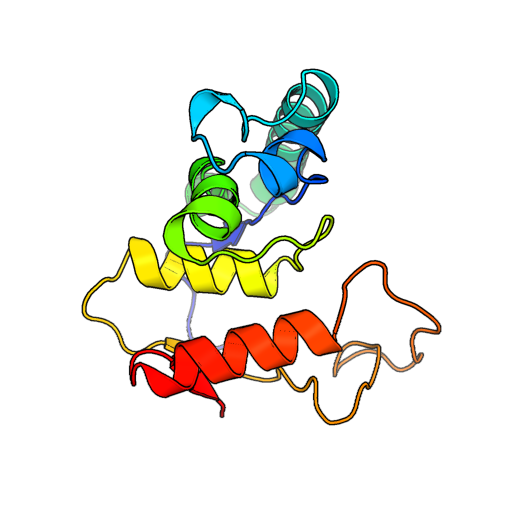 A O 1
ATOM 680 N N . PRO A 1 83 ? 0.671 7.742 3.165 1.00 85.88 83 PRO A N 1
ATOM 681 C CA . PRO A 1 83 ? 0.354 6.366 3.527 1.00 85.88 83 PRO A CA 1
ATOM 682 C C . PRO A 1 83 ? 1.530 5.443 3.198 1.00 85.88 83 PRO A C 1
ATOM 684 O O . PRO A 1 83 ? 2.187 5.607 2.166 1.00 85.88 83 PRO A O 1
ATOM 687 N N . SER A 1 84 ? 1.802 4.462 4.052 1.00 87.44 84 SER A N 1
ATOM 688 C CA . SER A 1 84 ? 2.728 3.388 3.713 1.00 87.44 84 SER A CA 1
ATOM 689 C C . SER A 1 84 ? 2.188 2.538 2.561 1.00 87.44 84 SER A C 1
ATOM 691 O O . SER A 1 84 ? 0.983 2.460 2.292 1.00 87.44 84 SER A O 1
ATOM 693 N N . SER A 1 85 ? 3.100 1.853 1.871 1.00 86.81 85 SER A N 1
ATOM 694 C CA . SER A 1 85 ? 2.731 0.868 0.853 1.00 86.81 85 SER A CA 1
ATOM 695 C C . SER A 1 85 ? 1.873 -0.267 1.426 1.00 86.81 85 SER A C 1
ATOM 697 O O . SER A 1 85 ? 1.039 -0.805 0.702 1.00 86.81 85 SER A O 1
ATOM 699 N N . GLY A 1 86 ? 2.034 -0.594 2.715 1.00 88.31 86 GLY A N 1
ATOM 700 C CA . GLY A 1 86 ? 1.226 -1.588 3.423 1.00 88.31 86 GLY A CA 1
ATOM 701 C C . GLY A 1 86 ? -0.245 -1.185 3.528 1.00 88.31 86 GLY A C 1
ATOM 702 O O . GLY A 1 86 ? -1.117 -1.980 3.185 1.00 88.31 86 GLY A O 1
ATOM 703 N N . ILE A 1 87 ? -0.530 0.071 3.895 1.00 89.62 87 ILE A N 1
ATOM 704 C CA . ILE A 1 87 ? -1.905 0.598 3.922 1.00 89.62 87 ILE A CA 1
ATOM 705 C C . ILE A 1 87 ? -2.557 0.555 2.541 1.00 89.62 87 ILE A C 1
ATOM 707 O O . ILE A 1 87 ? -3.707 0.136 2.408 1.00 89.62 87 ILE A O 1
ATOM 711 N N . LEU A 1 88 ? -1.832 0.958 1.498 1.00 89.38 88 LEU A N 1
ATOM 712 C CA . LEU A 1 88 ? -2.368 0.908 0.139 1.00 89.38 88 LEU A CA 1
ATOM 713 C C . LEU A 1 88 ? -2.640 -0.527 -0.321 1.00 89.38 88 LEU A C 1
ATOM 715 O O . LEU A 1 88 ? -3.682 -0.784 -0.921 1.00 89.38 88 LEU A O 1
ATOM 719 N N . ALA A 1 89 ? -1.741 -1.465 -0.011 1.00 89.75 89 ALA A N 1
ATOM 720 C CA . ALA A 1 89 ? -1.941 -2.877 -0.316 1.00 89.75 89 ALA A CA 1
ATOM 721 C C . ALA A 1 89 ? -3.177 -3.440 0.404 1.00 89.75 89 ALA A C 1
ATOM 723 O O . ALA A 1 89 ? -3.963 -4.153 -0.215 1.00 89.75 89 ALA A O 1
ATOM 724 N N . LEU A 1 90 ? -3.398 -3.069 1.670 1.00 90.81 90 LEU A N 1
ATOM 725 C CA . LEU A 1 90 ? -4.593 -3.458 2.422 1.00 90.81 90 LEU A CA 1
ATOM 726 C C . LEU A 1 90 ? -5.878 -2.977 1.748 1.00 90.81 90 LEU A C 1
ATOM 728 O O . LEU A 1 90 ? -6.792 -3.773 1.539 1.00 90.81 90 LEU A O 1
ATOM 732 N N . VAL A 1 91 ? -5.937 -1.700 1.361 1.00 91.94 91 VAL A N 1
ATOM 733 C CA . VAL A 1 91 ? -7.104 -1.162 0.649 1.00 91.94 91 VAL A CA 1
ATOM 734 C C . VAL A 1 91 ? -7.291 -1.854 -0.697 1.00 91.94 91 VAL A C 1
ATOM 736 O O . VAL A 1 91 ? -8.402 -2.268 -1.008 1.00 91.94 91 VAL A O 1
ATOM 739 N N . TYR A 1 92 ? -6.222 -2.053 -1.474 1.00 91.75 92 TYR A N 1
ATOM 740 C CA . TYR A 1 92 ? -6.306 -2.796 -2.733 1.00 91.75 92 TYR A CA 1
ATOM 741 C C . TYR A 1 92 ? -6.923 -4.185 -2.526 1.00 91.75 92 TYR A C 1
ATOM 743 O O . TYR A 1 92 ? -7.846 -4.556 -3.247 1.00 91.75 92 TYR A O 1
ATOM 751 N N . LEU A 1 93 ? -6.465 -4.937 -1.522 1.00 90.94 93 LEU A N 1
ATOM 752 C CA . LEU A 1 93 ? -6.998 -6.268 -1.238 1.00 90.94 93 LEU A CA 1
ATOM 753 C C . LEU A 1 93 ? -8.475 -6.220 -0.816 1.00 90.94 93 LEU A C 1
ATOM 755 O O . LEU A 1 93 ? -9.262 -7.053 -1.262 1.00 90.94 93 LEU A O 1
ATOM 759 N N . LEU A 1 94 ? -8.871 -5.236 -0.003 1.00 92.31 94 LEU A N 1
ATOM 760 C CA . LEU A 1 94 ? -10.259 -5.072 0.441 1.00 92.31 94 LEU A CA 1
ATOM 761 C C . LEU A 1 94 ? -11.223 -4.794 -0.718 1.00 92.31 94 LEU A C 1
ATOM 763 O O . LEU A 1 94 ? -12.344 -5.313 -0.695 1.00 92.31 94 LEU A O 1
ATOM 767 N N . GLU A 1 95 ? -10.791 -3.995 -1.700 1.00 92.56 95 GLU A N 1
ATOM 768 C CA . GLU A 1 95 ? -11.584 -3.631 -2.881 1.00 92.56 95 GLU A CA 1
ATOM 769 C C . GLU A 1 95 ? -11.623 -4.744 -3.929 1.00 92.56 95 GLU A C 1
ATOM 771 O O . GLU A 1 95 ? -12.682 -5.037 -4.477 1.00 92.56 95 GLU A O 1
ATOM 776 N N . MET A 1 96 ? -10.482 -5.377 -4.208 1.00 90.44 96 MET A N 1
ATOM 777 C CA . MET A 1 96 ? -10.388 -6.398 -5.255 1.00 90.44 96 MET A CA 1
ATOM 778 C C . MET A 1 96 ? -10.971 -7.744 -4.822 1.00 90.44 96 MET A C 1
ATOM 780 O O . MET A 1 96 ? -11.413 -8.522 -5.665 1.00 90.44 96 MET A O 1
ATOM 784 N N . TYR A 1 97 ? -10.995 -8.014 -3.515 1.00 90.88 97 TYR A N 1
ATOM 785 C CA . TYR A 1 97 ? -11.479 -9.269 -2.947 1.00 90.88 97 TYR A CA 1
ATOM 786 C C . TYR A 1 97 ? -12.522 -8.984 -1.856 1.00 90.88 97 TYR A C 1
ATOM 788 O O . TYR A 1 97 ? -12.239 -9.152 -0.668 1.00 90.88 97 TYR A O 1
ATOM 796 N N . PRO A 1 98 ? -13.745 -8.547 -2.215 1.00 89.25 98 PRO A N 1
ATOM 797 C CA . PRO A 1 98 ? -14.747 -8.073 -1.254 1.00 89.25 98 PRO A CA 1
ATOM 798 C C . PRO A 1 98 ? -15.217 -9.137 -0.249 1.00 89.25 98 PRO A C 1
ATOM 800 O O . PRO A 1 98 ? -15.654 -8.787 0.844 1.00 89.25 98 PRO A O 1
ATOM 803 N N . ASN A 1 99 ? -15.069 -10.420 -0.585 1.00 90.88 99 ASN A N 1
ATOM 804 C CA . ASN A 1 99 ? -15.494 -11.544 0.255 1.00 90.88 99 ASN A CA 1
ATOM 805 C C . ASN A 1 99 ? -14.337 -12.201 1.028 1.00 90.88 99 ASN A C 1
ATOM 807 O O . ASN A 1 99 ? -14.555 -13.165 1.755 1.00 90.88 99 ASN A O 1
ATOM 811 N N . ALA A 1 100 ? -13.101 -11.720 0.857 1.00 90.75 100 ALA A N 1
ATOM 812 C CA . ALA A 1 100 ? -11.942 -12.292 1.531 1.00 90.75 100 ALA A CA 1
ATOM 813 C C . ALA A 1 100 ? -11.743 -11.695 2.932 1.00 90.75 100 ALA A C 1
ATOM 815 O O . ALA A 1 100 ? -11.952 -10.493 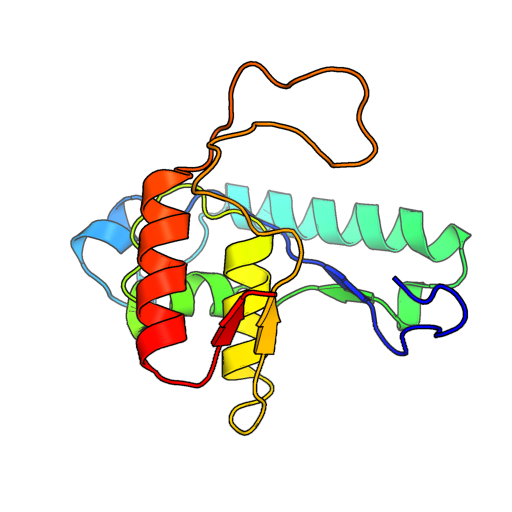3.146 1.00 90.75 100 ALA A O 1
ATOM 816 N N . ILE A 1 101 ? -11.259 -12.533 3.852 1.00 92.81 101 ILE A N 1
ATOM 817 C CA . ILE A 1 101 ? -10.619 -12.096 5.096 1.00 92.81 101 ILE A CA 1
ATOM 818 C C . ILE A 1 101 ? -9.140 -11.875 4.789 1.00 92.81 101 ILE A C 1
ATOM 820 O O . ILE A 1 101 ? -8.479 -12.745 4.224 1.00 92.81 101 ILE A O 1
ATOM 824 N N . ILE A 1 102 ? -8.625 -10.703 5.144 1.00 90.81 102 ILE A N 1
ATOM 825 C CA . ILE A 1 102 ? -7.238 -10.325 4.879 1.00 90.81 102 ILE A CA 1
ATOM 826 C C . ILE A 1 102 ? -6.442 -10.470 6.167 1.00 90.81 102 ILE A C 1
ATOM 828 O O . ILE A 1 102 ? -6.730 -9.796 7.156 1.00 90.81 102 ILE A O 1
ATOM 832 N N . SER A 1 103 ? -5.420 -11.322 6.153 1.00 88.88 103 SER A N 1
ATOM 833 C CA . SER A 1 103 ? -4.458 -11.401 7.246 1.00 88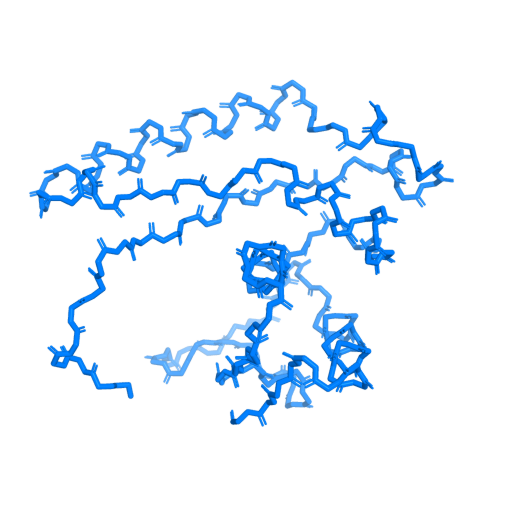.88 103 SER A CA 1
ATOM 834 C C . SER A 1 103 ? -3.285 -10.451 7.022 1.00 88.88 103 SER A C 1
ATOM 836 O O . SER A 1 103 ? -2.718 -10.357 5.932 1.00 88.88 103 SER A O 1
ATO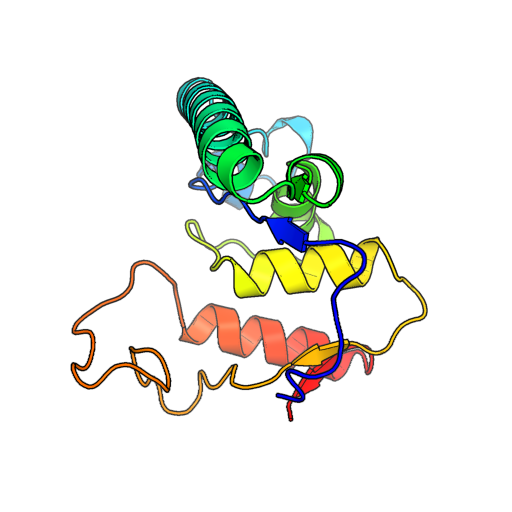M 838 N N . THR A 1 104 ? -2.907 -9.741 8.079 1.00 86.44 104 THR A N 1
ATOM 839 C CA . THR A 1 104 ? -1.708 -8.901 8.120 1.00 86.44 104 THR A CA 1
ATOM 840 C C . THR A 1 104 ? -0.654 -9.563 8.991 1.00 86.44 104 THR A C 1
ATOM 842 O O . THR A 1 104 ? -0.971 -10.053 10.069 1.00 86.44 104 THR A O 1
ATOM 845 N N . HIS A 1 105 ? 0.594 -9.572 8.517 1.00 84.81 105 HIS A N 1
ATOM 846 C CA . HIS A 1 105 ? 1.735 -10.165 9.212 1.00 84.81 105 HIS A CA 1
ATOM 847 C C . HIS A 1 105 ? 2.862 -9.141 9.327 1.00 84.81 105 HIS A C 1
ATOM 849 O O . HIS A 1 105 ? 3.207 -8.488 8.340 1.00 84.81 105 HIS A O 1
ATOM 855 N N . GLY A 1 106 ? 3.449 -9.010 10.520 1.00 79.75 106 GLY A N 1
ATOM 856 C CA . GLY A 1 106 ? 4.548 -8.065 10.770 1.00 79.75 106 GLY A CA 1
ATOM 857 C C . GLY A 1 106 ? 4.128 -6.590 10.742 1.00 79.75 106 GLY A C 1
ATOM 858 O O . GLY A 1 106 ? 4.979 -5.708 10.647 1.00 79.75 106 GLY A O 1
ATOM 859 N N . TYR A 1 107 ? 2.823 -6.320 10.819 1.00 74.06 107 TYR A N 1
ATOM 860 C CA . TYR A 1 107 ? 2.252 -4.977 10.883 1.00 74.06 107 TYR A CA 1
ATOM 861 C C . TYR A 1 107 ? 2.131 -4.535 12.350 1.00 74.06 107 TYR A C 1
ATOM 863 O O . TYR A 1 107 ? 1.039 -4.419 12.906 1.00 74.06 107 TYR A O 1
ATOM 871 N N . ASP A 1 108 ? 3.282 -4.376 13.005 1.00 69.31 108 ASP A N 1
ATOM 872 C CA . ASP A 1 108 ? 3.363 -3.997 14.415 1.00 69.31 108 ASP A CA 1
ATOM 873 C C . ASP A 1 108 ? 3.638 -2.496 14.572 1.00 69.31 108 ASP A C 1
ATOM 875 O O . ASP A 1 108 ? 4.775 -2.026 14.553 1.00 69.31 108 ASP A O 1
ATOM 879 N N . PHE A 1 109 ? 2.560 -1.733 14.744 1.00 68.75 109 PHE A N 1
ATOM 880 C CA . PHE A 1 109 ? 2.638 -0.317 15.107 1.00 68.75 109 PHE A CA 1
ATOM 881 C C . PHE A 1 109 ? 2.693 -0.071 16.610 1.00 68.75 109 PHE A C 1
ATOM 883 O O . PHE A 1 109 ? 2.980 1.054 17.019 1.00 68.75 109 PHE A O 1
ATOM 890 N N . ALA A 1 110 ? 2.404 -1.086 17.427 1.00 59.38 110 ALA A N 1
ATOM 891 C CA . ALA A 1 110 ? 2.345 -0.954 18.876 1.00 59.38 110 ALA A CA 1
ATOM 892 C C . ALA A 1 110 ? 3.753 -0.845 19.470 1.00 59.38 110 ALA A C 1
ATOM 894 O O . ALA A 1 110 ? 3.976 -0.031 20.363 1.00 59.38 110 ALA A O 1
ATOM 895 N N . SER A 1 111 ? 4.724 -1.588 18.926 1.00 64.56 111 SER A N 1
ATOM 896 C CA . SER A 1 111 ? 6.129 -1.464 19.340 1.00 64.56 111 SER A CA 1
ATOM 897 C C . SER A 1 111 ? 6.807 -0.178 18.860 1.00 64.56 111 SER A C 1
ATOM 899 O O . SER A 1 111 ? 7.920 0.117 19.298 1.00 64.56 111 SER A O 1
ATOM 901 N N . ALA A 1 112 ? 6.175 0.566 17.938 1.00 62.47 112 ALA A N 1
ATOM 902 C CA . ALA A 1 112 ? 6.753 1.714 17.230 1.00 62.47 112 ALA A CA 1
ATOM 903 C C . ALA A 1 112 ? 8.169 1.440 16.677 1.00 62.47 112 ALA A C 1
ATOM 905 O O . ALA A 1 112 ? 8.961 2.365 16.470 1.00 62.47 112 ALA A O 1
ATOM 906 N N . SER A 1 113 ? 8.508 0.166 16.451 1.00 69.12 113 SER A N 1
ATOM 907 C CA . SER A 1 113 ? 9.844 -0.228 16.037 1.00 69.12 113 SER A CA 1
ATOM 908 C C . SER A 1 113 ? 10.032 0.108 14.560 1.00 69.12 113 SER A C 1
ATOM 910 O O . SER A 1 113 ? 9.344 -0.388 13.672 1.00 69.12 113 SER A O 1
ATOM 912 N N . LEU A 1 114 ? 10.955 1.030 14.290 1.00 76.31 114 LEU A N 1
ATOM 913 C CA . LEU A 1 114 ? 11.269 1.447 12.931 1.00 76.31 114 LEU A CA 1
ATOM 914 C C . LEU A 1 114 ? 12.377 0.554 12.365 1.00 76.31 114 LEU A C 1
ATOM 916 O O . LEU A 1 114 ? 13.534 0.624 12.790 1.00 76.31 114 LEU A O 1
ATOM 920 N N . GLY A 1 115 ? 12.029 -0.263 11.375 1.00 76.81 115 GLY A N 1
ATOM 921 C CA . GLY A 1 115 ? 12.968 -1.143 10.682 1.00 76.81 115 GLY A CA 1
ATOM 922 C C . GLY A 1 115 ? 12.264 -2.324 10.034 1.00 76.81 115 GLY A C 1
ATOM 923 O O . GLY A 1 115 ? 11.049 -2.478 10.145 1.00 76.81 115 GLY A O 1
ATOM 924 N N . HIS A 1 116 ? 13.032 -3.154 9.343 1.00 82.19 116 HIS A N 1
ATOM 925 C CA . HIS A 1 116 ? 12.545 -4.426 8.823 1.00 82.19 116 HIS A CA 1
ATOM 926 C C . HIS A 1 116 ? 13.101 -5.599 9.638 1.00 82.19 116 HIS A C 1
ATOM 928 O O . HIS A 1 116 ? 14.197 -5.524 10.185 1.00 82.19 116 HIS A O 1
ATOM 934 N N . TYR A 1 117 ? 12.376 -6.719 9.675 1.00 81.38 117 TYR A N 1
ATOM 935 C CA . TYR A 1 117 ? 12.758 -7.904 10.459 1.00 81.38 117 TYR A CA 1
ATOM 936 C C . TYR A 1 117 ? 14.111 -8.523 10.056 1.00 81.38 117 TYR A C 1
ATOM 938 O O . TYR A 1 117 ? 14.727 -9.230 10.846 1.00 81.38 117 TYR A O 1
ATOM 946 N N . TRP A 1 118 ? 14.575 -8.280 8.828 1.00 82.38 118 TRP A N 1
ATOM 947 C CA . TRP A 1 118 ? 15.865 -8.754 8.312 1.00 82.38 118 TRP A CA 1
ATOM 948 C C . TRP A 1 118 ? 17.007 -7.746 8.521 1.00 82.38 118 TRP A C 1
ATOM 950 O O . TRP A 1 118 ? 18.162 -8.020 8.194 1.00 82.38 118 TRP A O 1
ATOM 960 N N . GLU A 1 119 ? 16.693 -6.547 9.005 1.00 80.69 119 GLU A N 1
ATOM 961 C CA . GLU A 1 119 ? 17.576 -5.387 9.012 1.00 80.69 119 GLU A CA 1
ATOM 962 C C . GLU A 1 119 ? 18.312 -5.323 10.355 1.00 80.69 119 GLU A C 1
ATOM 964 O O . GLU A 1 119 ? 17.698 -5.264 11.416 1.00 80.69 119 GLU A O 1
ATOM 969 N N . LYS A 1 120 ? 19.651 -5.334 10.332 1.00 80.75 120 LYS A N 1
ATOM 970 C CA . LYS A 1 120 ? 20.451 -5.237 11.570 1.00 80.75 120 LYS A CA 1
ATOM 971 C C . LYS A 1 120 ? 20.477 -3.819 12.148 1.00 80.75 120 LYS A C 1
ATOM 973 O O . LYS A 1 120 ? 20.750 -3.636 13.330 1.00 80.75 120 LYS A O 1
ATOM 978 N N . ILE A 1 121 ? 20.236 -2.812 11.308 1.00 81.75 121 ILE A N 1
ATOM 979 C CA . ILE A 1 121 ? 20.324 -1.395 11.665 1.00 81.75 121 ILE A CA 1
ATOM 980 C C . ILE A 1 121 ? 18.913 -0.856 11.876 1.00 81.75 121 ILE A C 1
ATOM 982 O O . ILE A 1 121 ? 18.091 -0.879 10.962 1.00 81.75 121 ILE A O 1
ATOM 986 N N . LYS A 1 122 ? 18.646 -0.322 13.071 1.00 76.62 122 LYS A N 1
ATOM 987 C CA . LYS A 1 122 ? 17.374 0.343 13.373 1.00 76.62 122 LYS A CA 1
ATOM 988 C C . LYS A 1 122 ? 17.276 1.678 12.642 1.00 76.62 122 LYS A C 1
ATOM 990 O O . LYS A 1 122 ? 18.236 2.452 12.601 1.00 76.62 122 LYS A O 1
ATOM 995 N N . LYS A 1 123 ? 16.095 1.978 12.106 1.00 80.62 123 LYS A N 1
ATOM 996 C CA . LYS A 1 123 ? 15.825 3.264 11.457 1.00 80.62 123 LYS A CA 1
ATOM 997 C C . LYS A 1 123 ? 15.534 4.330 12.507 1.00 80.62 123 LYS A C 1
ATOM 999 O O . LYS A 1 123 ? 14.880 4.070 13.510 1.00 80.62 123 LYS A O 1
ATOM 1004 N N . LYS A 1 124 ? 16.023 5.547 12.262 1.00 80.94 124 LYS A N 1
ATOM 1005 C CA . LYS A 1 124 ? 15.854 6.685 13.181 1.00 80.94 124 LYS A CA 1
ATOM 1006 C C . LYS A 1 124 ? 14.539 7.436 12.976 1.00 80.94 124 LYS A C 1
ATOM 1008 O O . LYS A 1 124 ? 14.057 8.075 13.901 1.00 80.94 124 LYS A O 1
ATOM 1013 N N . SER A 1 125 ? 13.978 7.393 11.771 1.00 83.44 125 SER A N 1
ATOM 1014 C CA . SER A 1 125 ? 12.758 8.120 11.426 1.00 83.44 125 SER A CA 1
ATOM 1015 C C . SER A 1 125 ? 12.021 7.462 10.261 1.00 83.44 125 SER A C 1
ATOM 1017 O O . SER A 1 125 ? 12.571 6.634 9.530 1.00 83.44 125 SER A O 1
ATOM 1019 N N . THR A 1 126 ? 10.754 7.835 10.108 1.00 84.44 126 THR A N 1
ATOM 1020 C CA . THR A 1 126 ? 9.894 7.474 8.981 1.00 84.44 126 THR A CA 1
ATOM 1021 C C . THR A 1 126 ? 9.051 8.685 8.588 1.00 84.44 126 THR A C 1
ATOM 1023 O O . THR A 1 126 ? 8.767 9.545 9.420 1.00 84.44 126 THR A O 1
ATOM 1026 N N . VAL A 1 127 ? 8.663 8.758 7.316 1.00 83.19 127 VAL A N 1
ATOM 1027 C CA . VAL A 1 127 ? 7.724 9.774 6.809 1.00 83.19 127 VAL A CA 1
ATOM 1028 C C . VAL A 1 127 ? 6.261 9.396 7.067 1.00 83.19 127 VAL A C 1
ATOM 1030 O O . VAL A 1 127 ? 5.375 10.233 6.912 1.00 83.19 127 VAL A O 1
ATOM 1033 N N . HIS A 1 128 ? 6.012 8.139 7.443 1.00 85.50 128 HIS A N 1
ATOM 1034 C CA . HIS A 1 128 ? 4.685 7.586 7.692 1.00 85.50 128 HIS A CA 1
ATOM 1035 C C . HIS A 1 128 ? 4.240 7.833 9.132 1.00 85.50 128 HIS A C 1
ATOM 1037 O O . HIS A 1 128 ? 5.035 7.775 10.071 1.00 85.50 128 HIS A O 1
ATOM 1043 N N . SER A 1 129 ? 2.944 8.054 9.328 1.00 86.56 129 SER A N 1
ATOM 1044 C CA . SER A 1 129 ? 2.379 8.220 10.663 1.00 86.56 129 SER A CA 1
ATOM 1045 C C . SER A 1 129 ? 1.993 6.863 11.253 1.00 86.56 129 SER A C 1
ATOM 1047 O O . SER A 1 129 ? 0.845 6.440 11.154 1.00 86.56 129 SER A O 1
ATOM 1049 N N . MET A 1 130 ? 2.950 6.187 11.899 1.00 84.31 130 MET A N 1
ATOM 1050 C CA . MET A 1 130 ? 2.755 4.844 12.481 1.00 84.31 130 MET A CA 1
ATOM 1051 C C . MET A 1 130 ? 1.519 4.769 13.392 1.00 84.31 130 MET A C 1
ATOM 1053 O O . MET A 1 130 ? 0.745 3.821 13.327 1.00 84.31 130 MET A O 1
ATOM 1057 N N . LYS A 1 131 ? 1.280 5.814 14.198 1.00 85.88 131 LYS A N 1
ATOM 1058 C CA . LYS A 1 131 ? 0.105 5.902 15.078 1.00 85.88 131 LYS A CA 1
ATOM 1059 C C . LYS A 1 131 ? -1.213 5.944 14.295 1.00 85.88 131 LYS A C 1
ATOM 1061 O O . LYS A 1 131 ? -2.176 5.292 14.687 1.00 85.88 131 LYS A O 1
ATOM 1066 N N . ARG A 1 132 ? -1.276 6.732 13.216 1.00 87.44 132 ARG A N 1
ATOM 1067 C CA . ARG A 1 132 ? -2.485 6.856 12.382 1.00 87.44 132 ARG A CA 1
ATOM 1068 C C . ARG A 1 132 ? -2.723 5.579 11.582 1.00 87.44 132 ARG A C 1
ATOM 1070 O O . ARG A 1 132 ? -3.868 5.161 11.471 1.00 87.44 132 ARG A O 1
ATOM 1077 N N . GLU A 1 133 ? -1.665 4.949 11.075 1.00 88.75 133 GLU A N 1
ATOM 1078 C CA . GLU A 1 133 ? -1.764 3.660 10.381 1.00 88.75 133 GLU A CA 1
ATOM 1079 C C . GLU A 1 133 ? -2.226 2.539 11.315 1.00 88.75 133 GLU A C 1
ATOM 1081 O O . GLU A 1 133 ? -3.084 1.751 10.924 1.00 88.75 133 GLU A O 1
ATOM 1086 N N . GLY A 1 134 ? -1.737 2.516 12.559 1.00 88.94 134 GLY A N 1
ATOM 1087 C CA . GLY A 1 134 ? -2.220 1.600 13.593 1.00 88.94 134 GLY A CA 1
ATOM 1088 C C . GLY A 1 134 ? -3.704 1.787 13.889 1.00 88.94 134 GLY A C 1
ATOM 1089 O O . GLY A 1 134 ? -4.473 0.842 13.761 1.00 88.94 134 GLY A O 1
ATOM 1090 N N . GLY A 1 135 ? -4.135 3.021 14.170 1.00 89.56 135 GLY A N 1
ATOM 1091 C CA . GLY A 1 135 ? -5.555 3.299 14.412 1.00 89.56 135 GLY A CA 1
ATOM 1092 C C . GLY A 1 135 ? -6.448 2.985 13.205 1.00 89.56 135 GLY A C 1
ATOM 1093 O O . GLY A 1 135 ? -7.580 2.540 13.371 1.00 89.56 135 GLY A O 1
ATOM 1094 N N . PHE A 1 136 ? -5.944 3.176 11.985 1.00 90.81 136 PHE A N 1
ATOM 1095 C CA . PHE A 1 136 ? -6.658 2.785 10.773 1.00 90.81 136 PHE A CA 1
ATOM 1096 C C . PHE A 1 136 ? -6.777 1.261 10.636 1.00 90.81 136 PHE A C 1
ATOM 1098 O O . PHE A 1 136 ? -7.847 0.762 10.297 1.00 90.81 136 PHE A O 1
ATOM 1105 N N . LEU A 1 137 ? -5.717 0.510 10.949 1.00 90.56 137 LEU A N 1
ATOM 1106 C CA . LEU A 1 137 ? -5.780 -0.950 10.989 1.00 90.56 137 LEU A CA 1
ATOM 1107 C C . LEU A 1 137 ? -6.809 -1.433 12.016 1.00 90.56 137 LEU A C 1
ATOM 1109 O O . LEU A 1 137 ? -7.621 -2.292 11.685 1.00 90.56 137 LEU A O 1
ATOM 1113 N N . ASP A 1 138 ? -6.820 -0.858 13.218 1.00 90.94 138 ASP A N 1
ATOM 1114 C CA . ASP A 1 138 ? -7.771 -1.231 14.270 1.00 90.94 138 ASP A CA 1
ATOM 1115 C C . ASP A 1 138 ? -9.227 -0.992 13.819 1.00 90.94 138 ASP A C 1
ATOM 1117 O O . ASP A 1 138 ? -10.099 -1.834 14.042 1.00 90.94 138 ASP A O 1
ATOM 1121 N N . GLN A 1 139 ? -9.493 0.108 13.097 1.00 91.88 139 GLN A N 1
ATOM 1122 C CA . GLN A 1 139 ? -10.802 0.364 12.479 1.00 91.88 139 GLN A CA 1
ATOM 1123 C C . GLN A 1 139 ? -11.178 -0.708 11.451 1.00 91.88 139 GLN A C 1
ATOM 1125 O O . GLN A 1 139 ? -12.322 -1.159 11.425 1.00 91.88 139 GLN A O 1
ATOM 1130 N N . LEU A 1 140 ? -10.232 -1.131 10.609 1.00 91.62 140 LEU A N 1
ATOM 1131 C CA . LEU A 1 140 ? -10.469 -2.205 9.645 1.00 91.62 140 LEU A CA 1
ATOM 1132 C C . LEU A 1 140 ? -10.701 -3.550 10.342 1.00 91.62 140 LEU A C 1
ATOM 1134 O O . LEU A 1 140 ? -11.576 -4.307 9.922 1.00 91.62 140 LEU A O 1
ATOM 1138 N N . MET A 1 141 ? -9.975 -3.843 11.421 1.00 91.88 141 MET A N 1
ATOM 1139 C CA . MET A 1 141 ? -10.157 -5.066 12.206 1.00 91.88 141 MET A CA 1
ATOM 1140 C C . MET A 1 141 ? -11.540 -5.129 12.860 1.00 91.88 141 MET A C 1
ATOM 1142 O O . MET A 1 141 ? -12.163 -6.188 12.862 1.00 91.88 141 MET A O 1
ATOM 1146 N N . ALA A 1 142 ? -12.075 -3.994 13.320 1.00 93.50 142 ALA A N 1
ATOM 1147 C CA . ALA A 1 142 ? -13.430 -3.914 13.869 1.00 93.50 142 ALA A CA 1
ATOM 1148 C C . ALA A 1 142 ? -14.530 -4.301 12.856 1.00 93.50 142 ALA A C 1
ATOM 1150 O O . ALA A 1 142 ? -15.633 -4.659 13.258 1.00 93.50 142 ALA A O 1
ATOM 1151 N N . THR A 1 143 ? -14.241 -4.278 11.548 1.00 91.06 143 THR A N 1
ATOM 1152 C CA . THR A 1 143 ? -15.176 -4.755 10.510 1.00 91.06 143 THR A CA 1
ATOM 1153 C C . THR A 1 143 ? -15.207 -6.281 10.361 1.00 91.06 143 THR A C 1
ATOM 1155 O O . THR A 1 143 ? -16.023 -6.801 9.605 1.00 91.06 143 THR A O 1
ATOM 1158 N N . GLY A 1 144 ? -14.285 -7.006 11.005 1.00 92.12 144 GLY A N 1
ATOM 1159 C CA . GLY A 1 144 ? -14.108 -8.454 10.850 1.00 92.12 144 GLY A CA 1
ATOM 1160 C C . GLY A 1 144 ? -13.448 -8.882 9.532 1.00 92.12 144 GLY A C 1
ATOM 1161 O O . GLY A 1 144 ? -13.162 -10.061 9.342 1.00 92.12 144 GLY A O 1
ATOM 1162 N N . ARG A 1 145 ? -13.170 -7.944 8.616 1.00 91.31 145 ARG A N 1
ATOM 1163 C CA . ARG A 1 145 ? -12.549 -8.240 7.314 1.00 91.31 145 ARG A CA 1
ATOM 1164 C C . ARG A 1 145 ? -11.027 -8.274 7.323 1.00 91.31 145 ARG A C 1
ATOM 1166 O O . ARG A 1 145 ? -10.431 -8.785 6.374 1.00 91.31 145 ARG A O 1
ATOM 1173 N N . VAL A 1 146 ? -10.405 -7.730 8.362 1.00 92.62 146 VAL A N 1
ATOM 1174 C CA . VAL A 1 146 ? -8.952 -7.728 8.535 1.00 92.62 146 VAL A CA 1
ATOM 1175 C C . VAL A 1 146 ? -8.614 -8.373 9.867 1.00 92.62 146 VAL A C 1
ATOM 1177 O O . VAL A 1 146 ? -9.231 -8.064 10.881 1.00 92.62 146 VAL A O 1
ATOM 1180 N N . VAL A 1 147 ? -7.615 -9.249 9.865 1.00 90.75 147 VAL A N 1
ATOM 1181 C CA . VAL A 1 147 ? -7.063 -9.858 11.077 1.00 90.75 147 VAL A CA 1
ATOM 1182 C C . VAL A 1 147 ? -5.565 -9.585 11.155 1.00 90.75 147 VAL A C 1
ATOM 1184 O O . VAL A 1 147 ? -4.864 -9.557 10.139 1.00 90.75 147 VAL A O 1
ATOM 1187 N N . ARG A 1 148 ? -5.066 -9.352 12.367 1.00 84.50 148 ARG A N 1
ATOM 1188 C CA . ARG A 1 148 ? -3.638 -9.173 12.642 1.00 84.50 148 ARG A CA 1
ATOM 1189 C C . ARG A 1 148 ? -3.092 -10.453 13.258 1.00 84.50 148 ARG A C 1
ATOM 1191 O O . ARG A 1 148 ? -3.654 -10.918 14.248 1.00 84.50 148 ARG A O 1
ATOM 1198 N N . LEU A 1 149 ? -2.038 -10.995 12.650 1.00 77.69 149 LEU A N 1
ATOM 1199 C CA . LEU A 1 149 ? -1.357 -12.228 13.048 1.00 77.69 149 LEU A CA 1
ATOM 1200 C C . LEU A 1 149 ? 0.112 -11.965 13.387 1.00 77.69 149 LEU A C 1
ATOM 1202 O O . LEU A 1 149 ? 0.762 -11.158 12.675 1.00 77.69 149 LEU A O 1
#